Protein AF-X0XFF8-F1 (afdb_monomer_lite)

Secondary structure (DSSP, 8-state):
-HHHHHHHSPEEE-TTS-EEE--HHHHHHHHHHHHHHHHHHH-PPPPPHHHHHHHTT-

Organism: NCBI:txid412755

Sequence (58 aa):
MTEILQKSRPMVRGTDGFIIPWNRSQIVEQLLTETKLAEQFYEVRAINRQEAEEIANE

Foldseek 3Di:
DVVVVQVVADFDQDPVRDTGGDDLVVQLVCQQVVQVVCCVPPVDDRDDSVVSSVVSVD

pLDDT: mean 87.68, std 12.9, range [48.62, 96.69]

Structure (mmCIF, N/CA/C/O backbone):
data_AF-X0XFF8-F1
#
_entry.id   AF-X0XFF8-F1
#
loop_
_atom_site.group_PDB
_atom_site.id
_atom_site.type_symbol
_atom_site.label_atom_id
_atom_site.label_alt_id
_atom_site.label_comp_id
_atom_site.label_asym_id
_atom_site.label_entity_id
_atom_site.label_seq_id
_atom_site.pdbx_PDB_ins_code
_atom_site.Cartn_x
_atom_site.Cartn_y
_atom_site.Cartn_z
_atom_site.occupancy
_atom_site.B_iso_or_equiv
_atom_site.auth_seq_id
_atom_site.auth_comp_id
_atom_site.auth_asym_id
_atom_site.auth_atom_id
_atom_site.pdbx_PDB_model_num
ATOM 1 N N . MET A 1 1 ? 24.134 1.009 -8.581 1.00 48.62 1 MET A N 1
ATOM 2 C CA . MET A 1 1 ? 23.536 -0.211 -7.977 1.00 48.62 1 MET A CA 1
ATOM 3 C C . MET A 1 1 ? 22.012 -0.229 -8.122 1.00 48.62 1 MET A C 1
ATOM 5 O O . MET A 1 1 ? 21.459 -1.270 -8.442 1.00 48.62 1 MET A O 1
ATOM 9 N N . THR A 1 2 ? 21.343 0.917 -7.970 1.00 55.03 2 THR A N 1
ATOM 10 C CA . THR A 1 2 ? 19.895 1.114 -8.181 1.00 55.03 2 THR A CA 1
ATOM 11 C C . THR A 1 2 ? 19.421 0.870 -9.622 1.00 55.03 2 THR A C 1
ATOM 13 O O . THR A 1 2 ? 18.409 0.205 -9.805 1.00 55.03 2 THR A O 1
ATOM 16 N N . GLU A 1 3 ? 20.172 1.294 -10.646 1.00 53.69 3 GLU A N 1
ATOM 17 C CA . GLU A 1 3 ? 19.785 1.100 -12.063 1.00 53.69 3 GLU A CA 1
ATOM 18 C C . GLU A 1 3 ? 19.703 -0.374 -12.501 1.00 53.69 3 GLU A C 1
ATOM 20 O O . GLU A 1 3 ? 18.875 -0.738 -13.333 1.00 53.69 3 GLU A O 1
ATOM 25 N N . ILE A 1 4 ? 20.539 -1.249 -11.932 1.00 56.88 4 ILE A N 1
ATOM 26 C CA . ILE A 1 4 ? 20.559 -2.680 -12.281 1.00 56.88 4 ILE A CA 1
ATOM 27 C C . ILE A 1 4 ? 19.315 -3.383 -11.713 1.00 56.88 4 ILE A C 1
ATOM 29 O O . ILE A 1 4 ? 18.690 -4.184 -12.402 1.00 56.88 4 ILE A O 1
ATOM 33 N N . LEU A 1 5 ? 18.916 -3.026 -10.486 1.00 53.41 5 LEU A N 1
ATOM 34 C CA . LEU A 1 5 ? 17.677 -3.491 -9.845 1.00 53.41 5 LEU A CA 1
ATOM 35 C C . LEU A 1 5 ? 16.420 -2.976 -10.553 1.00 53.41 5 LEU A C 1
ATOM 37 O O . LEU A 1 5 ? 15.388 -3.639 -10.534 1.00 53.41 5 LEU A O 1
ATOM 41 N N . GLN A 1 6 ? 16.506 -1.811 -11.192 1.00 55.06 6 GLN A N 1
ATOM 42 C CA . GLN A 1 6 ? 15.419 -1.255 -11.991 1.00 55.06 6 GLN A CA 1
ATOM 43 C C . GLN A 1 6 ? 15.203 -2.048 -13.292 1.00 55.06 6 GLN A C 1
ATOM 45 O O . GLN A 1 6 ? 14.069 -2.198 -13.732 1.00 55.06 6 GLN A O 1
ATOM 50 N N . LYS A 1 7 ? 16.274 -2.615 -13.868 1.00 59.75 7 LYS A N 1
ATOM 51 C CA . LYS A 1 7 ? 16.237 -3.447 -15.084 1.00 59.75 7 LYS A CA 1
ATOM 52 C C . LYS A 1 7 ? 15.705 -4.869 -14.878 1.00 59.75 7 LYS A C 1
ATOM 54 O O . LYS A 1 7 ? 15.311 -5.490 -15.858 1.00 59.75 7 LYS A O 1
ATOM 59 N N . SER A 1 8 ? 15.731 -5.408 -13.657 1.00 77.19 8 SER A N 1
ATOM 60 C CA . SER A 1 8 ? 15.323 -6.798 -13.390 1.00 77.19 8 SER A CA 1
ATOM 61 C C . SER A 1 8 ? 13.852 -6.962 -13.009 1.00 77.19 8 SER A C 1
ATOM 63 O O . SER A 1 8 ? 13.358 -8.087 -12.977 1.00 77.19 8 SER A O 1
ATOM 65 N N . ARG A 1 9 ? 13.145 -5.868 -12.705 1.00 83.38 9 ARG A N 1
ATOM 66 C CA . ARG A 1 9 ? 11.732 -5.915 -12.318 1.00 83.38 9 ARG A CA 1
ATOM 67 C C . ARG A 1 9 ? 10.827 -5.773 -13.542 1.00 83.38 9 ARG A C 1
ATOM 69 O O . ARG A 1 9 ? 11.160 -5.004 -14.444 1.00 83.38 9 ARG A O 1
ATOM 76 N N . PRO A 1 10 ? 9.683 -6.479 -13.585 1.00 89.75 10 PRO A N 1
ATOM 77 C CA . PRO A 1 10 ? 8.743 -6.339 -14.687 1.00 89.75 10 PRO A CA 1
ATOM 78 C C . PRO A 1 10 ? 8.251 -4.893 -14.771 1.00 89.75 10 PRO A C 1
ATOM 80 O O . PRO A 1 10 ? 8.002 -4.248 -13.752 1.00 89.75 10 PRO A O 1
ATOM 83 N N . MET A 1 11 ? 8.120 -4.383 -15.990 1.00 92.62 11 MET A N 1
ATOM 84 C CA . MET A 1 11 ? 7.543 -3.065 -16.229 1.00 92.62 11 MET A CA 1
ATOM 85 C C . MET A 1 11 ? 6.017 -3.185 -16.210 1.00 92.62 11 MET A C 1
ATOM 87 O O . MET A 1 11 ? 5.455 -4.034 -16.901 1.00 92.62 11 MET A O 1
ATOM 91 N N . VAL A 1 12 ? 5.349 -2.344 -15.428 1.00 90.94 12 VAL A N 1
ATOM 92 C CA . VAL A 1 12 ? 3.895 -2.347 -15.235 1.00 90.94 12 VAL A CA 1
ATOM 93 C C . VAL A 1 12 ? 3.311 -0.981 -15.566 1.00 90.94 12 VAL A C 1
ATOM 95 O O . VAL A 1 12 ? 3.995 0.039 -15.480 1.00 90.94 12 VAL A O 1
ATOM 98 N N . ARG A 1 13 ? 2.039 -0.955 -15.965 1.00 93.12 13 ARG A N 1
ATOM 99 C CA . ARG A 1 13 ? 1.315 0.291 -16.226 1.00 93.12 13 ARG A CA 1
ATOM 100 C C . ARG A 1 13 ? 0.772 0.848 -14.911 1.00 93.12 13 ARG A C 1
ATOM 102 O O . ARG A 1 13 ? -0.022 0.180 -14.256 1.00 93.12 13 ARG A O 1
ATOM 109 N N . GLY A 1 14 ? 1.195 2.051 -14.546 1.00 89.75 14 GLY A N 1
ATOM 110 C CA . GLY A 1 14 ? 0.669 2.802 -13.412 1.00 89.75 14 GLY A CA 1
ATOM 111 C C . GLY A 1 14 ? -0.720 3.377 -13.686 1.00 89.75 14 GLY A C 1
ATOM 112 O O . GLY A 1 14 ? -1.157 3.490 -14.836 1.00 89.75 14 GLY A O 1
ATOM 113 N N . THR A 1 15 ? -1.412 3.766 -12.615 1.00 85.62 15 THR A N 1
ATOM 114 C CA . THR A 1 15 ? -2.741 4.404 -12.662 1.00 85.62 15 THR A CA 1
ATOM 115 C C . THR A 1 15 ? -2.728 5.727 -13.433 1.00 85.62 15 THR A C 1
ATOM 117 O O . THR A 1 15 ? -3.701 6.081 -14.090 1.00 85.62 15 THR A O 1
ATOM 120 N N . ASP A 1 16 ? -1.600 6.434 -13.399 1.00 89.50 16 ASP A N 1
ATOM 121 C CA . ASP A 1 16 ? -1.326 7.661 -14.154 1.00 89.50 16 ASP A CA 1
ATOM 122 C C . ASP A 1 16 ? -1.048 7.415 -15.652 1.00 89.50 16 ASP A C 1
ATOM 124 O O . ASP A 1 16 ? -0.913 8.357 -16.432 1.00 89.50 16 ASP A O 1
ATOM 128 N N . GLY A 1 17 ? -0.998 6.148 -16.072 1.00 91.69 17 GLY A N 1
ATOM 129 C CA . GLY A 1 17 ? -0.794 5.727 -17.452 1.00 91.69 17 GLY A CA 1
ATOM 130 C C . GLY A 1 17 ? 0.668 5.533 -17.853 1.00 91.69 17 GLY A C 1
ATOM 131 O O . GLY A 1 17 ? 0.903 5.078 -18.975 1.00 91.69 17 GLY A O 1
ATOM 132 N N . PHE A 1 18 ? 1.635 5.808 -16.973 1.00 92.38 18 PHE A N 1
ATOM 133 C CA . PHE A 1 18 ? 3.056 5.612 -17.262 1.00 92.38 18 PHE A CA 1
ATOM 134 C C . PHE A 1 18 ? 3.478 4.152 -17.071 1.00 92.38 18 PHE A C 1
ATOM 136 O O . PHE A 1 18 ? 2.898 3.410 -16.282 1.00 92.38 18 PHE A O 1
ATOM 143 N N . ILE A 1 19 ? 4.506 3.721 -17.804 1.00 92.31 19 ILE A N 1
ATOM 144 C CA . ILE A 1 19 ? 5.099 2.389 -17.644 1.00 92.31 19 ILE A CA 1
ATOM 145 C C . ILE A 1 19 ? 6.303 2.515 -16.709 1.00 92.31 19 ILE A C 1
ATOM 147 O O . ILE A 1 19 ? 7.298 3.149 -17.058 1.00 92.31 19 ILE A O 1
ATOM 151 N N . ILE A 1 20 ? 6.214 1.906 -15.528 1.00 90.12 20 ILE A N 1
ATOM 152 C CA . ILE A 1 20 ? 7.220 1.993 -14.465 1.00 90.12 20 ILE A CA 1
ATOM 153 C C . ILE A 1 20 ? 7.692 0.595 -14.044 1.00 90.12 20 ILE A C 1
ATOM 155 O O . ILE A 1 20 ? 6.955 -0.378 -14.203 1.00 90.12 20 ILE A O 1
ATOM 159 N N . PRO A 1 21 ? 8.914 0.452 -13.510 1.00 91.31 21 PRO A N 1
ATOM 160 C CA . PRO A 1 21 ? 9.350 -0.809 -12.922 1.00 91.31 21 PRO A CA 1
ATOM 161 C C . PRO A 1 21 ? 8.473 -1.147 -11.716 1.00 91.31 21 PRO A C 1
ATOM 163 O O . PRO A 1 21 ? 8.208 -0.290 -10.871 1.00 91.31 21 PRO A O 1
ATOM 166 N N . TRP A 1 22 ? 8.059 -2.406 -11.610 1.00 87.94 22 TRP A N 1
ATOM 167 C CA . TRP A 1 22 ? 7.241 -2.866 -10.497 1.00 87.94 22 TRP A CA 1
ATOM 168 C C . TRP A 1 22 ? 7.923 -2.575 -9.156 1.00 87.94 22 TRP A C 1
ATOM 170 O O . TRP A 1 22 ? 9.098 -2.895 -8.936 1.00 87.94 22 TRP A O 1
ATOM 180 N N . ASN A 1 23 ? 7.189 -1.958 -8.235 1.00 89.94 23 ASN A N 1
ATOM 181 C CA . ASN A 1 23 ? 7.702 -1.628 -6.918 1.00 89.94 23 ASN A CA 1
ATOM 182 C C . ASN A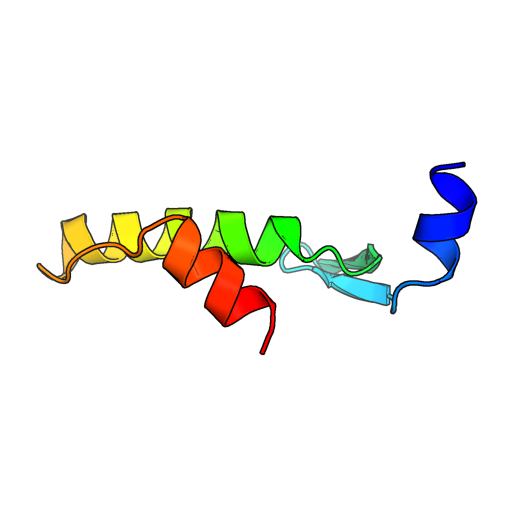 1 23 ? 6.725 -2.050 -5.828 1.00 89.94 23 ASN A C 1
ATOM 184 O O . ASN A 1 23 ? 5.745 -1.362 -5.560 1.00 89.94 23 ASN A O 1
ATOM 188 N N . ARG A 1 24 ? 7.061 -3.147 -5.145 1.00 90.56 24 ARG A N 1
ATOM 189 C CA . ARG A 1 24 ? 6.299 -3.674 -4.013 1.00 90.56 24 ARG A CA 1
ATOM 190 C C . ARG A 1 24 ? 5.957 -2.632 -2.952 1.00 90.56 24 ARG A C 1
ATOM 192 O O . ARG A 1 24 ? 4.857 -2.651 -2.416 1.00 90.56 24 ARG A O 1
ATOM 199 N N . SER A 1 25 ? 6.875 -1.713 -2.656 1.00 92.50 25 SER A N 1
ATOM 200 C CA . SER A 1 25 ? 6.630 -0.678 -1.649 1.00 92.50 25 SER A CA 1
ATOM 201 C C . SER A 1 25 ? 5.441 0.210 -2.018 1.00 92.50 25 SER A C 1
ATOM 203 O O . SER A 1 25 ? 4.760 0.687 -1.123 1.00 92.50 25 SER A O 1
ATOM 205 N N . GLN A 1 26 ? 5.137 0.386 -3.310 1.00 91.94 26 GLN A N 1
ATOM 206 C CA . GLN A 1 26 ? 3.943 1.128 -3.718 1.00 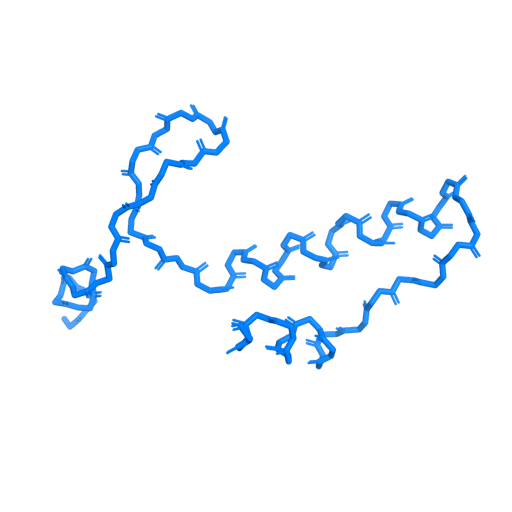91.94 26 GLN A CA 1
ATOM 207 C C . GLN A 1 26 ? 2.646 0.381 -3.401 1.00 91.94 26 GLN A C 1
ATOM 209 O O . GLN A 1 26 ? 1.674 1.029 -3.039 1.00 91.94 26 GLN A O 1
ATOM 214 N N . ILE A 1 27 ? 2.644 -0.956 -3.450 1.00 91.88 27 ILE A N 1
ATOM 215 C CA . ILE A 1 27 ? 1.484 -1.770 -3.054 1.00 91.88 27 ILE A CA 1
ATOM 216 C C . ILE A 1 27 ? 1.214 -1.595 -1.558 1.00 91.88 27 ILE A C 1
ATOM 218 O O . ILE A 1 27 ? 0.085 -1.325 -1.163 1.00 91.88 27 ILE A O 1
ATOM 222 N N . VAL A 1 28 ? 2.259 -1.682 -0.728 1.00 96.12 28 VAL A N 1
ATOM 223 C CA . VAL A 1 28 ? 2.141 -1.507 0.730 1.00 96.12 28 VAL A CA 1
ATOM 224 C C . VAL A 1 28 ? 1.568 -0.129 1.074 1.00 96.12 28 VAL A C 1
ATOM 226 O O . VAL A 1 28 ? 0.613 -0.029 1.841 1.00 96.12 28 VAL A O 1
ATOM 229 N N . GLU A 1 29 ? 2.112 0.939 0.486 1.00 94.88 29 GLU A N 1
ATOM 230 C CA . GLU A 1 29 ? 1.630 2.302 0.747 1.00 94.88 29 GLU A CA 1
ATOM 231 C C . GLU A 1 29 ? 0.206 2.533 0.217 1.00 94.88 29 GLU A C 1
ATOM 233 O O . GLU A 1 29 ? -0.585 3.228 0.860 1.00 94.88 29 GLU A O 1
ATOM 238 N N . GLN A 1 30 ? -0.156 1.915 -0.911 1.00 93.62 30 GLN A N 1
ATOM 239 C CA . GLN A 1 30 ? -1.517 1.958 -1.437 1.00 93.62 30 GLN A CA 1
ATOM 240 C C . GLN A 1 30 ? -2.505 1.277 -0.481 1.00 93.62 30 GLN A C 1
ATOM 242 O O . GLN A 1 30 ? -3.505 1.892 -0.118 1.00 93.62 30 GLN A O 1
ATOM 247 N N . LEU A 1 31 ? -2.197 0.070 0.010 1.00 95.88 31 LEU A N 1
ATOM 248 C CA . LEU A 1 31 ? -3.033 -0.652 0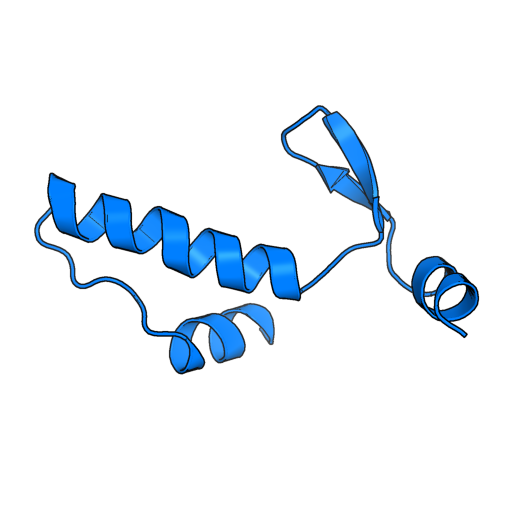.979 1.00 95.88 31 LEU A CA 1
ATOM 249 C C . LEU A 1 31 ? -3.250 0.159 2.263 1.00 95.88 31 LEU A C 1
ATOM 251 O O . LEU A 1 31 ? -4.377 0.278 2.743 1.00 95.88 31 LEU A O 1
ATOM 255 N N . LEU A 1 32 ? -2.192 0.767 2.802 1.00 96.38 32 LEU A N 1
ATOM 256 C CA . LEU A 1 32 ? -2.286 1.611 3.997 1.00 96.38 32 LEU A CA 1
ATOM 257 C C . LEU A 1 32 ? -3.139 2.862 3.758 1.00 96.38 32 LEU A C 1
ATOM 259 O O . LEU A 1 32 ? -3.909 3.266 4.628 1.00 96.38 32 LEU A O 1
ATOM 263 N N . THR A 1 33 ? -3.019 3.472 2.579 1.00 94.31 33 THR A N 1
ATOM 264 C CA . THR A 1 33 ? -3.768 4.685 2.232 1.00 94.31 33 THR A CA 1
ATOM 265 C C . THR A 1 33 ? -5.246 4.379 2.005 1.00 94.31 33 THR A C 1
ATOM 267 O O . THR A 1 33 ? -6.110 5.045 2.574 1.00 94.31 33 THR A O 1
ATOM 270 N N . GLU A 1 34 ? -5.555 3.361 1.204 1.00 93.81 34 GLU A N 1
ATOM 271 C CA . GLU A 1 34 ? -6.928 3.029 0.822 1.00 93.81 34 GLU A CA 1
ATOM 272 C C . GLU A 1 34 ? -7.731 2.449 1.987 1.00 93.81 34 GLU A C 1
ATOM 274 O O . GLU A 1 34 ? -8.889 2.816 2.183 1.0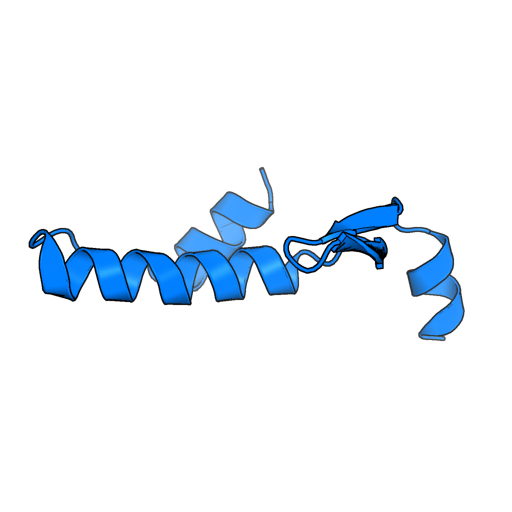0 93.81 34 GLU A O 1
ATOM 279 N N . THR A 1 35 ? -7.126 1.600 2.819 1.00 95.62 35 THR A N 1
ATOM 280 C CA . THR A 1 35 ? -7.842 1.015 3.966 1.00 95.62 35 THR A CA 1
ATOM 281 C C . THR A 1 35 ? -8.079 2.027 5.083 1.00 95.62 35 THR A C 1
ATOM 283 O O . THR A 1 35 ? -9.085 1.934 5.781 1.00 95.62 35 THR A O 1
ATOM 286 N N . LYS A 1 36 ? -7.229 3.055 5.208 1.00 95.00 36 LYS A N 1
ATOM 287 C CA . LYS A 1 36 ? -7.507 4.193 6.091 1.00 95.00 36 LYS A CA 1
ATOM 288 C C . LYS A 1 36 ? -8.743 4.969 5.640 1.00 95.00 36 LYS A C 1
ATOM 290 O O . LYS A 1 36 ? -9.549 5.365 6.474 1.00 95.00 36 LYS A O 1
ATOM 295 N N . LEU A 1 37 ? -8.923 5.161 4.332 1.00 92.12 37 LEU A N 1
ATOM 296 C CA . LEU A 1 37 ? -10.161 5.745 3.808 1.00 92.12 37 LEU A CA 1
ATOM 297 C C . LEU A 1 37 ? -11.351 4.823 4.098 1.00 92.12 37 LEU A C 1
ATOM 299 O O . LEU A 1 37 ? -12.407 5.301 4.506 1.00 92.12 37 LEU A O 1
ATOM 303 N N . ALA A 1 38 ? -11.179 3.507 3.949 1.00 92.38 38 ALA A N 1
ATOM 304 C CA . ALA A 1 38 ? -12.239 2.548 4.243 1.00 92.38 38 ALA A CA 1
ATOM 305 C C . ALA A 1 38 ? -12.719 2.626 5.704 1.00 92.38 38 ALA A C 1
ATOM 307 O O . ALA A 1 38 ? -13.923 2.610 5.955 1.00 92.38 38 ALA A O 1
ATOM 308 N N . GLU A 1 39 ? -11.801 2.810 6.651 1.00 94.00 39 GLU A N 1
ATOM 309 C CA . GLU A 1 39 ? -12.121 3.030 8.065 1.00 94.00 39 GLU A CA 1
ATOM 310 C C . GLU A 1 39 ? -12.958 4.287 8.294 1.00 94.00 39 GLU A C 1
ATOM 312 O O . GLU A 1 39 ? -13.928 4.256 9.049 1.00 94.00 39 GLU A O 1
ATOM 317 N N . GLN A 1 40 ? -12.640 5.374 7.590 1.00 92.38 40 GLN A N 1
ATOM 318 C CA . GLN A 1 40 ? -13.351 6.644 7.733 1.00 92.38 40 GLN A CA 1
ATOM 319 C C . GLN A 1 40 ? -14.777 6.611 7.174 1.00 92.38 40 GLN A C 1
ATOM 321 O O . GLN A 1 40 ? -15.642 7.313 7.696 1.00 92.38 40 GLN A O 1
ATOM 326 N N . PHE A 1 41 ? -15.022 5.845 6.109 1.00 94.25 41 PHE A N 1
ATOM 327 C CA . PHE A 1 41 ? -16.303 5.867 5.393 1.00 94.25 41 PHE A CA 1
ATOM 328 C C . PHE A 1 41 ? -17.193 4.649 5.648 1.00 94.25 41 PHE A C 1
ATOM 330 O O . PHE A 1 41 ? -18.403 4.749 5.455 1.00 94.25 41 PHE A O 1
ATOM 337 N N . TYR A 1 42 ? -16.623 3.514 6.060 1.00 90.94 42 TYR A N 1
ATOM 338 C CA . TYR A 1 42 ? -17.334 2.233 6.112 1.00 90.94 42 TYR A CA 1
ATOM 339 C C . TYR A 1 42 ? -17.204 1.4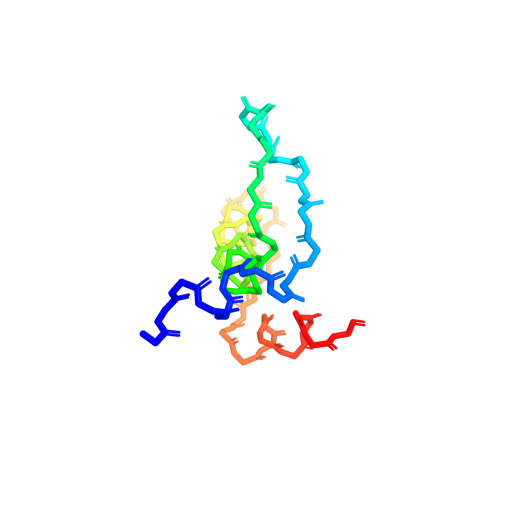99 7.455 1.00 90.94 42 TYR A C 1
ATOM 341 O O . TYR A 1 42 ? -17.631 0.352 7.542 1.00 90.94 42 TYR A O 1
ATOM 349 N N . GLU A 1 43 ? -16.624 2.123 8.489 1.00 90.62 43 GLU A N 1
ATOM 350 C CA . GLU A 1 43 ? -16.430 1.527 9.829 1.00 90.62 43 GLU A CA 1
ATOM 351 C C . GLU A 1 43 ? -15.651 0.192 9.814 1.00 90.62 43 GLU A C 1
ATOM 353 O O . GLU A 1 43 ? -15.742 -0.624 10.733 1.00 90.62 43 GLU A O 1
ATOM 358 N N . VAL A 1 44 ? -14.852 -0.040 8.768 1.00 92.94 44 VAL A N 1
ATOM 359 C CA . VAL A 1 44 ? -13.986 -1.218 8.640 1.00 92.94 44 VAL A CA 1
ATOM 360 C C . VAL A 1 44 ? -12.581 -0.859 9.102 1.00 92.94 44 VAL A C 1
ATOM 362 O O . VAL A 1 44 ? -11.996 0.092 8.601 1.00 92.94 44 VAL A O 1
ATOM 365 N N . ARG A 1 45 ? -12.003 -1.639 10.019 1.00 94.56 45 ARG A N 1
ATOM 366 C CA . ARG A 1 45 ? -10.636 -1.413 10.516 1.00 94.56 45 ARG A CA 1
ATOM 367 C C . ARG A 1 45 ? -9.628 -1.293 9.359 1.00 94.56 45 ARG A C 1
ATOM 369 O O . ARG A 1 45 ? -9.569 -2.173 8.500 1.00 94.56 45 ARG A O 1
ATOM 376 N N . ALA A 1 46 ? -8.783 -0.262 9.402 1.00 96.31 46 ALA A N 1
ATOM 377 C CA . ALA A 1 46 ? -7.666 -0.124 8.474 1.00 96.31 46 ALA A CA 1
ATOM 378 C C . ALA A 1 46 ? -6.610 -1.230 8.669 1.00 96.31 46 ALA A C 1
ATOM 380 O O . ALA A 1 46 ? -6.385 -1.730 9.780 1.00 96.31 46 ALA A O 1
ATOM 381 N N . ILE A 1 47 ? -5.924 -1.596 7.586 1.00 96.69 47 ILE A N 1
ATOM 382 C CA . ILE A 1 47 ? -4.855 -2.594 7.645 1.00 96.69 47 ILE A CA 1
ATOM 383 C C . ILE A 1 47 ? -3.625 -2.015 8.353 1.00 96.69 47 ILE A C 1
ATOM 385 O O . ILE A 1 47 ? -3.332 -0.821 8.247 1.00 96.69 47 ILE A O 1
ATOM 389 N N . ASN A 1 48 ? -2.876 -2.850 9.067 1.00 96.31 48 ASN A N 1
ATOM 390 C CA . ASN A 1 48 ? -1.587 -2.446 9.619 1.00 96.31 48 ASN A CA 1
ATOM 391 C C . ASN A 1 48 ? -0.433 -2.708 8.631 1.00 96.31 48 ASN A C 1
ATOM 393 O O . ASN A 1 48 ? -0.584 -3.411 7.634 1.00 96.31 48 ASN A O 1
ATOM 397 N N . ARG A 1 49 ? 0.746 -2.124 8.894 1.00 95.38 49 ARG A N 1
ATOM 398 C CA . ARG A 1 49 ? 1.900 -2.235 7.982 1.00 95.38 49 ARG A CA 1
ATOM 399 C C . ARG A 1 49 ? 2.371 -3.676 7.787 1.00 95.38 49 ARG A C 1
ATOM 401 O O . ARG A 1 49 ? 2.724 -4.023 6.668 1.00 95.38 49 ARG A O 1
ATOM 408 N N . GLN A 1 50 ? 2.361 -4.495 8.836 1.00 96.69 50 GLN A N 1
ATOM 409 C CA . GLN A 1 50 ? 2.781 -5.891 8.738 1.00 96.69 50 GLN A CA 1
ATOM 410 C C . GLN A 1 50 ? 1.837 -6.679 7.823 1.00 96.69 50 GLN A C 1
ATOM 412 O O . GLN A 1 50 ? 2.295 -7.327 6.890 1.00 96.69 50 GLN A O 1
ATOM 417 N N . GLU A 1 51 ? 0.528 -6.553 8.032 1.00 96.62 51 GLU A N 1
ATOM 418 C CA . GLU A 1 51 ? -0.491 -7.174 7.176 1.00 96.62 51 GLU A CA 1
ATOM 419 C C . GLU A 1 51 ? -0.360 -6.696 5.714 1.00 96.62 51 GLU A C 1
ATOM 421 O O . GLU A 1 51 ? -0.428 -7.495 4.785 1.00 96.62 51 GLU A O 1
ATOM 426 N N . ALA A 1 52 ? -0.108 -5.402 5.484 1.00 96.56 52 ALA A N 1
ATOM 427 C CA . ALA A 1 52 ? 0.104 -4.868 4.137 1.00 96.56 52 ALA A CA 1
ATOM 428 C C . ALA A 1 52 ? 1.374 -5.424 3.467 1.00 96.56 52 ALA A C 1
ATOM 430 O O . ALA A 1 52 ? 1.385 -5.683 2.263 1.00 96.56 52 ALA A O 1
ATOM 431 N N . GLU A 1 53 ? 2.450 -5.614 4.230 1.00 96.06 53 GLU A N 1
ATOM 432 C CA . GLU A 1 53 ? 3.668 -6.257 3.742 1.00 96.06 53 GLU A CA 1
ATOM 433 C C . GLU A 1 53 ? 3.428 -7.735 3.423 1.00 96.06 53 GLU A C 1
ATOM 435 O O . GLU A 1 53 ? 3.875 -8.194 2.373 1.00 96.06 53 GLU A O 1
ATOM 440 N N . GLU A 1 54 ? 2.702 -8.462 4.270 1.00 96.06 54 GLU A N 1
ATOM 441 C CA . GLU A 1 54 ? 2.313 -9.857 4.036 1.00 96.06 54 GLU A CA 1
ATOM 442 C C . GLU A 1 54 ? 1.470 -10.001 2.761 1.00 96.06 54 GLU A C 1
ATOM 444 O O . GLU A 1 54 ? 1.809 -10.821 1.915 1.00 96.06 54 GLU A O 1
ATOM 449 N N . ILE A 1 55 ? 0.474 -9.138 2.543 1.00 93.88 55 ILE A N 1
ATOM 450 C CA . ILE A 1 55 ? -0.319 -9.136 1.301 1.00 93.88 55 ILE A CA 1
ATOM 451 C C . ILE A 1 55 ? 0.555 -8.817 0.086 1.00 93.88 55 ILE A C 1
ATOM 453 O O . ILE A 1 55 ? 0.436 -9.452 -0.951 1.00 93.88 55 ILE A O 1
ATOM 457 N N . ALA A 1 56 ? 1.474 -7.858 0.195 1.00 91.62 56 ALA A N 1
ATOM 458 C CA . ALA A 1 56 ? 2.350 -7.505 -0.920 1.00 91.62 56 ALA A CA 1
ATOM 459 C C . ALA A 1 56 ? 3.417 -8.580 -1.245 1.00 91.62 56 ALA A C 1
ATOM 461 O O . ALA A 1 56 ? 4.197 -8.385 -2.181 1.00 91.62 56 ALA A O 1
ATOM 462 N N . ASN A 1 57 ? 3.534 -9.638 -0.432 1.00 89.00 57 ASN A N 1
ATOM 463 C CA . ASN A 1 57 ? 4.378 -10.814 -0.686 1.00 89.00 57 ASN A CA 1
ATOM 464 C C . ASN A 1 57 ? 3.658 -11.909 -1.489 1.00 89.00 57 ASN A C 1
ATOM 466 O O . ASN A 1 57 ? 4.355 -12.753 -2.054 1.00 89.00 57 ASN A O 1
ATOM 470 N N . GLU A 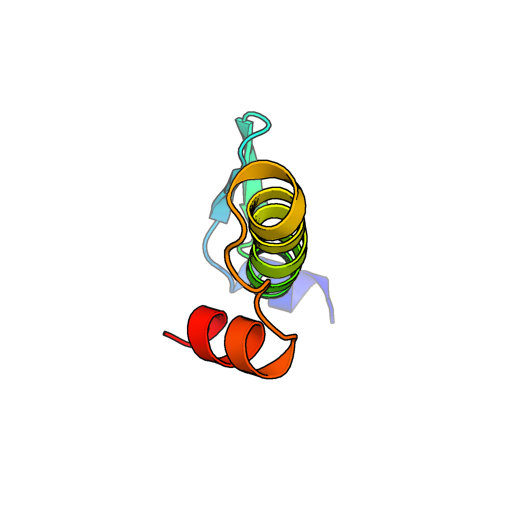1 58 ? 2.324 -11.933 -1.457 1.00 77.38 58 GLU A N 1
ATOM 471 C CA . GLU A 1 58 ? 1.473 -12.936 -2.114 1.00 77.38 58 GLU A CA 1
ATOM 472 C C . GLU A 1 58 ? 1.311 -12.641 -3.613 1.00 77.38 58 GLU A C 1
ATOM 474 O O . GLU A 1 58 ? 1.419 -13.605 -4.406 1.00 77.38 58 GLU A O 1
#

Radius of gyration: 14.02 Å; chains: 1; bounding box: 41×21×28 Å